Protein AF-A0AAD9TPK3-F1 (afdb_monomer)

InterPro domains:
  IPR005018 DOMON domain [PS50836] (50-122)

Nearest PDB structures (foldseek):
  6e7m-assembly1_A  TM=2.478E-01  e=3.922E+00  Homo sapiens

Sequence (122 aa):
MYIFRRPVIIFILALFSLLSTTSQHSTCSEAFTKMKEERKMFHCMKLPTLGAEFAWNYHDQDHTTQIDIFFWTRLHAKIGWLAWGVNPTIKPKMIGTQAIIGIRLPNGTLATDTYNVTGAPS

Foldseek 3Di:
DCVPPVVVVVVVVVVVVVVPPDPPPVDDDPVVVVVCVVVVFDD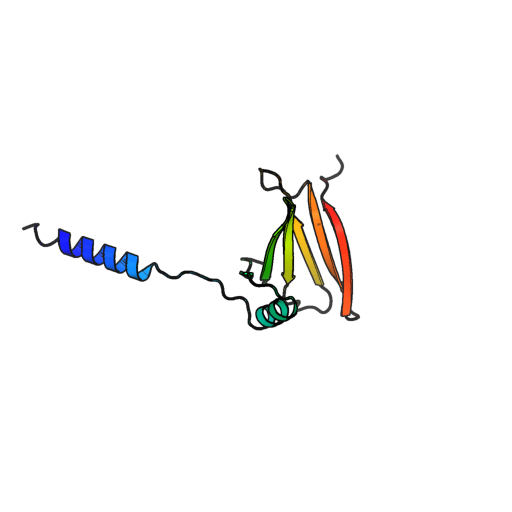KHADPDDQKIKTWDWDDDDNDIDIDIDIDHDDPDLWDKDKDWDDPDPDDDQQQTWMKMWIQDNVRDIDIDIDHRHDDDD

pLDDT: mean 86.23, std 13.33, range [43.62, 97.06]

Secondary structure (DSSP, 8-state):
--TTHHHHHHHHHHHHHHTT------PPPHHHHHHHHHTT--EEEE-SSTTEEEEEEEEEETTEEEEEEEEEE---SSSEEEEEEE--SSS--STT-EEEEEEE-TTS-EEEEEEE-PPPP-

Mean predicted aligned error: 10.35 Å

Radius of gyration: 22.48 Å; Cα contacts (8 Å, |Δi|>4): 157; chains: 1; bounding box: 46×65×57 Å

Organism: NCBI:txid168575

Structure (mmCIF, N/CA/C/O backbone):
data_AF-A0AAD9TPK3-F1
#
_entry.id   AF-A0AAD9TPK3-F1
#
loop_
_atom_site.group_PDB
_atom_site.id
_atom_site.type_symbol
_atom_site.label_atom_id
_atom_site.label_alt_id
_atom_site.label_comp_id
_atom_site.label_asym_id
_atom_site.label_entity_id
_atom_site.label_seq_id
_atom_site.pdbx_PDB_ins_code
_atom_site.Cartn_x
_atom_site.Cartn_y
_atom_site.Cartn_z
_atom_site.occupancy
_atom_site.B_iso_or_equiv
_atom_site.auth_seq_id
_atom_site.auth_comp_id
_atom_site.auth_asym_id
_atom_site.auth_atom_id
_atom_site.pdbx_PDB_model_num
ATOM 1 N N . MET A 1 1 ? -23.238 40.517 -42.197 1.00 43.62 1 MET A N 1
ATOM 2 C CA . MET A 1 1 ? -23.844 40.165 -40.893 1.00 43.62 1 MET A CA 1
ATOM 3 C C . MET A 1 1 ? -23.137 38.941 -40.284 1.00 43.62 1 MET A C 1
ATOM 5 O O . MET A 1 1 ? -23.721 37.876 -40.212 1.00 43.62 1 MET A O 1
ATOM 9 N N . TYR A 1 2 ? -21.860 39.061 -39.884 1.00 50.47 2 TYR A N 1
ATOM 10 C CA . TYR A 1 2 ? -21.089 37.950 -39.269 1.00 50.47 2 TYR A CA 1
ATOM 11 C C . TYR A 1 2 ? -20.189 38.384 -38.093 1.00 50.47 2 TYR A C 1
ATOM 13 O O . TYR A 1 2 ? -19.533 37.553 -37.471 1.00 50.47 2 TYR A O 1
ATOM 21 N N . ILE A 1 3 ? -20.181 39.675 -37.748 1.00 54.12 3 ILE A N 1
ATOM 22 C CA . ILE A 1 3 ? -19.254 40.259 -36.764 1.00 54.12 3 ILE A CA 1
ATOM 23 C C . ILE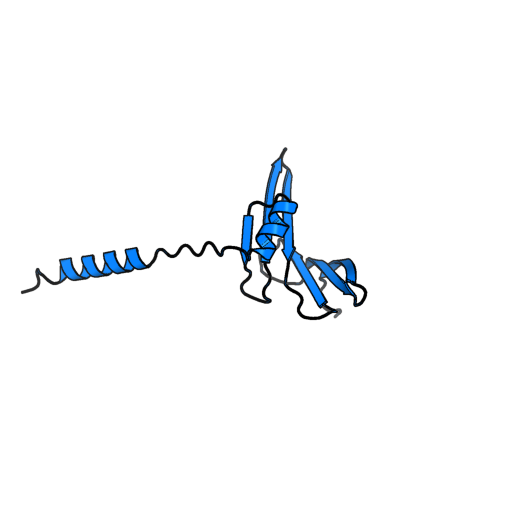 A 1 3 ? -19.624 39.921 -35.307 1.00 54.12 3 ILE A C 1
ATOM 25 O O . ILE A 1 3 ? -18.734 39.799 -34.473 1.00 54.12 3 ILE A O 1
ATOM 29 N N . PHE A 1 4 ? -20.898 39.638 -35.008 1.00 53.88 4 PHE A N 1
ATOM 30 C CA . PHE A 1 4 ? -21.350 39.308 -33.646 1.00 53.88 4 PHE A CA 1
ATOM 31 C C . PHE A 1 4 ? -21.234 37.822 -33.254 1.00 53.88 4 PHE A C 1
ATOM 33 O O . PHE A 1 4 ? -21.386 37.497 -32.082 1.00 53.88 4 PHE A O 1
ATOM 40 N N . ARG A 1 5 ? -20.925 36.898 -34.182 1.00 59.81 5 ARG A N 1
ATOM 41 C CA . ARG A 1 5 ? -20.824 35.455 -33.856 1.00 59.81 5 ARG A CA 1
ATOM 42 C C . ARG A 1 5 ? -19.509 35.066 -33.173 1.00 59.81 5 ARG A C 1
ATOM 44 O O . ARG A 1 5 ? -19.500 34.174 -32.334 1.00 59.81 5 ARG A O 1
ATOM 51 N N . ARG A 1 6 ? -18.405 35.742 -33.505 1.00 60.66 6 ARG A N 1
ATOM 52 C CA . ARG A 1 6 ? -17.074 35.479 -32.930 1.00 60.66 6 ARG A CA 1
ATOM 53 C C . ARG A 1 6 ? -16.959 35.774 -31.424 1.00 60.66 6 ARG A C 1
ATOM 55 O O . ARG A 1 6 ? -16.465 34.892 -30.725 1.00 60.66 6 ARG A O 1
ATOM 62 N N . PRO A 1 7 ? -17.422 36.923 -30.890 1.00 72.75 7 PRO A N 1
ATOM 63 C CA . PRO A 1 7 ? -17.295 37.201 -29.457 1.00 72.75 7 PRO A CA 1
ATOM 64 C C . PRO A 1 7 ? -18.149 36.259 -28.598 1.00 72.75 7 PRO A C 1
ATOM 66 O O . PRO A 1 7 ? -17.718 35.868 -27.519 1.00 72.75 7 PRO A O 1
ATOM 69 N N . VAL A 1 8 ? -19.311 35.824 -29.099 1.00 81.31 8 VAL A N 1
ATOM 70 C CA . VAL A 1 8 ? -20.195 34.885 -28.387 1.00 81.31 8 VAL A CA 1
ATOM 71 C C . VAL A 1 8 ? -19.555 33.501 -28.256 1.00 81.31 8 VAL A C 1
ATOM 73 O O . VAL A 1 8 ? -19.603 32.909 -27.184 1.00 81.31 8 VAL A O 1
ATOM 76 N N . ILE A 1 9 ? -18.900 32.997 -29.308 1.00 81.25 9 ILE A N 1
ATOM 77 C CA . ILE A 1 9 ? -18.201 31.701 -29.258 1.00 81.25 9 ILE A CA 1
ATOM 78 C C . ILE A 1 9 ? -17.017 31.754 -28.282 1.00 81.25 9 ILE A C 1
ATOM 80 O O . ILE A 1 9 ? -16.833 30.826 -27.498 1.00 81.25 9 ILE A O 1
ATOM 84 N N . ILE A 1 10 ? -16.248 32.850 -28.284 1.00 82.06 10 ILE A N 1
ATOM 85 C CA . ILE A 1 10 ? -15.131 33.048 -27.344 1.00 82.06 10 ILE A CA 1
ATOM 86 C C . ILE A 1 10 ? -15.648 33.104 -25.901 1.00 82.06 10 ILE A C 1
ATOM 88 O O . ILE A 1 10 ? -15.072 32.473 -25.019 1.00 82.06 10 ILE A O 1
ATOM 92 N N . PHE A 1 11 ? -16.765 33.796 -25.668 1.00 82.31 11 PHE A N 1
ATOM 93 C CA . PHE A 1 11 ? -17.395 33.879 -24.352 1.00 82.31 11 PHE A CA 1
ATOM 94 C C . PHE A 1 11 ? -17.899 32.514 -23.857 1.00 82.31 11 PHE A C 1
ATOM 96 O O . PHE A 1 11 ? -17.653 32.155 -22.709 1.00 82.31 11 PHE A O 1
ATOM 103 N N . ILE A 1 12 ? -18.524 31.711 -24.727 1.00 83.62 12 ILE A N 1
ATOM 104 C CA . ILE A 1 12 ? -18.970 30.346 -24.394 1.00 83.62 12 ILE A CA 1
ATOM 105 C C . ILE A 1 12 ? -17.778 29.432 -24.072 1.00 83.62 12 ILE A C 1
ATOM 107 O O . ILE A 1 12 ? -17.836 28.687 -23.098 1.00 83.62 12 ILE A O 1
ATOM 111 N N . LEU A 1 13 ? -16.683 29.504 -24.838 1.00 82.25 13 LEU A N 1
ATOM 112 C CA . LEU A 1 13 ? -15.466 28.722 -24.575 1.00 82.25 13 LEU A CA 1
ATOM 113 C C . LEU A 1 13 ? -14.781 29.134 -23.260 1.00 82.25 13 LEU A C 1
ATOM 115 O O . LEU A 1 13 ? -14.300 28.270 -22.524 1.00 82.25 13 LEU A O 1
ATOM 119 N N . ALA A 1 14 ? -14.776 30.431 -22.932 1.00 82.75 14 ALA A N 1
ATOM 120 C CA . ALA A 1 14 ? -14.269 30.950 -21.660 1.00 82.75 14 ALA A CA 1
ATOM 121 C C . ALA A 1 14 ? -15.128 30.488 -20.467 1.00 82.75 14 ALA A C 1
ATOM 123 O O . ALA A 1 14 ? -14.601 30.062 -19.443 1.00 82.75 14 ALA A O 1
ATOM 124 N N . LEU A 1 15 ? -16.457 30.489 -20.615 1.00 80.00 15 LEU A N 1
ATOM 125 C CA . LEU A 1 15 ? -17.367 29.918 -19.619 1.00 80.00 15 LEU A CA 1
ATOM 126 C C . LEU A 1 15 ? -17.142 28.412 -19.445 1.00 80.00 15 LEU A C 1
ATOM 128 O O . LEU A 1 15 ? -17.036 27.941 -18.319 1.00 80.00 15 LEU A O 1
ATOM 132 N N . PHE A 1 16 ? -16.998 27.652 -20.531 1.00 76.31 16 PHE A N 1
ATOM 133 C CA . PHE A 1 16 ? -16.779 26.205 -20.450 1.00 76.31 16 PHE A CA 1
ATOM 134 C C . PHE A 1 16 ? -15.449 25.849 -19.760 1.00 76.31 16 PHE A C 1
ATOM 136 O O . PHE A 1 16 ? -15.378 24.883 -19.001 1.00 76.31 16 PHE A O 1
ATOM 143 N N . SER A 1 17 ? -14.407 26.663 -19.957 1.00 71.81 17 SER A N 1
ATOM 144 C CA . SER A 1 17 ? -13.120 26.505 -19.266 1.00 71.81 17 SER A CA 1
ATOM 145 C C . SER A 1 17 ? -13.183 26.890 -17.781 1.00 71.81 17 SER A C 1
ATOM 147 O O . SER A 1 17 ? -12.563 26.209 -16.967 1.00 71.81 17 SER A O 1
ATOM 149 N N . LEU A 1 18 ? -14.000 27.880 -17.399 1.00 68.00 18 LEU A N 1
ATOM 150 C CA . LEU A 1 18 ? -14.288 28.209 -15.992 1.00 68.00 18 LEU A CA 1
ATOM 151 C C . LEU A 1 18 ? -15.102 27.118 -15.273 1.00 68.00 18 LEU A C 1
ATOM 153 O O . LEU A 1 18 ? -14.876 26.869 -14.094 1.00 68.00 18 LEU A O 1
ATOM 157 N N . LEU A 1 19 ? -16.014 26.428 -15.969 1.00 65.06 19 LEU A N 1
ATOM 158 C CA . LEU A 1 19 ? -16.748 25.286 -15.401 1.00 65.06 19 LEU A CA 1
ATOM 159 C C . LEU 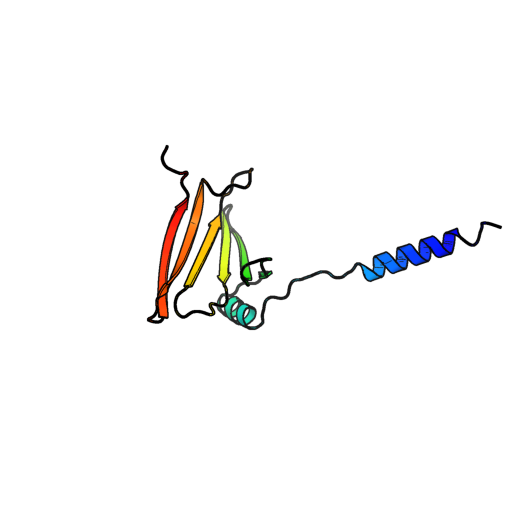A 1 19 ? -15.896 24.006 -15.282 1.00 65.06 19 LEU A C 1
ATOM 161 O O . LEU A 1 19 ? -16.304 23.063 -14.606 1.00 65.06 19 LEU A O 1
ATOM 165 N N . SER A 1 20 ? -14.719 23.957 -15.914 1.00 58.03 20 SER A N 1
ATOM 166 C CA . SER A 1 20 ? -13.880 22.751 -15.967 1.00 58.03 20 SER A 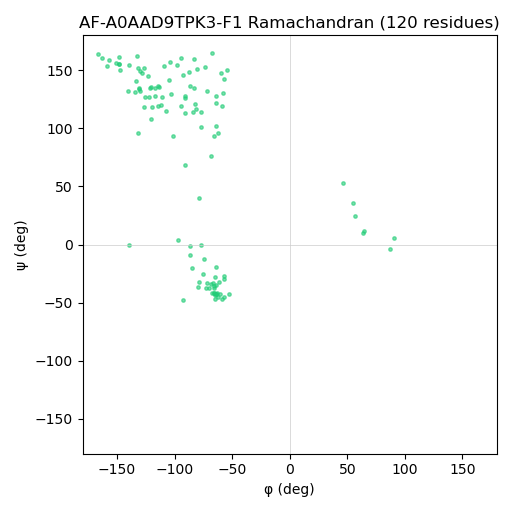CA 1
ATOM 167 C C . SER A 1 20 ? -12.921 22.596 -14.777 1.00 58.03 20 SER A C 1
ATOM 169 O O . SER A 1 20 ? -12.215 21.593 -14.688 1.00 58.03 20 SER A O 1
ATOM 171 N N . THR A 1 21 ? -12.886 23.533 -13.824 1.00 54.09 21 THR A N 1
ATOM 172 C CA . THR A 1 21 ? -11.994 23.443 -12.657 1.00 54.09 21 THR A CA 1
ATOM 173 C C . THR A 1 21 ? -12.675 22.739 -11.487 1.00 54.09 21 THR A C 1
ATOM 175 O O . THR A 1 21 ? -12.945 23.340 -10.451 1.00 54.09 21 THR A O 1
ATOM 178 N N . THR A 1 22 ? -12.928 21.439 -11.623 1.00 51.56 22 THR A N 1
ATOM 179 C CA . THR A 1 22 ? -12.965 20.573 -10.438 1.00 51.56 22 THR A CA 1
ATOM 180 C C . THR A 1 22 ? -11.644 19.826 -10.397 1.00 51.56 22 THR A C 1
ATOM 182 O O . THR A 1 22 ? -11.465 18.789 -11.032 1.00 51.56 22 THR A O 1
ATOM 185 N N . SER A 1 23 ? -10.667 20.368 -9.668 1.00 46.91 23 SER A N 1
ATOM 186 C CA . SER A 1 23 ? -9.593 19.516 -9.181 1.00 46.91 23 SER A CA 1
ATOM 187 C C . SER A 1 23 ? -10.257 18.531 -8.225 1.00 46.91 23 SER A C 1
ATOM 189 O O . SER A 1 23 ? -10.617 18.870 -7.099 1.00 46.91 23 SER A O 1
ATOM 191 N N . GLN A 1 24 ? -10.488 17.300 -8.682 1.00 47.25 24 GLN A N 1
ATOM 192 C CA . GLN A 1 24 ? -10.784 16.205 -7.771 1.00 47.25 24 GLN A CA 1
ATOM 193 C C . GLN A 1 24 ? -9.503 15.918 -6.990 1.00 47.25 24 GLN A C 1
ATOM 195 O O . GLN A 1 24 ? -8.791 14.953 -7.245 1.00 47.25 24 GLN A O 1
ATOM 200 N N . HIS A 1 25 ? -9.187 16.772 -6.020 1.00 48.97 25 HIS A N 1
ATOM 201 C CA . HIS A 1 25 ? -8.468 16.296 -4.860 1.00 48.97 25 HIS A CA 1
ATOM 202 C C . HIS A 1 25 ? -9.464 15.352 -4.193 1.00 48.97 25 HIS A C 1
ATOM 204 O O . HIS A 1 25 ? -10.395 15.803 -3.528 1.00 48.97 25 HIS A O 1
ATOM 210 N N . SER A 1 26 ? -9.390 14.054 -4.505 1.00 57.66 26 SER A N 1
ATOM 211 C CA . S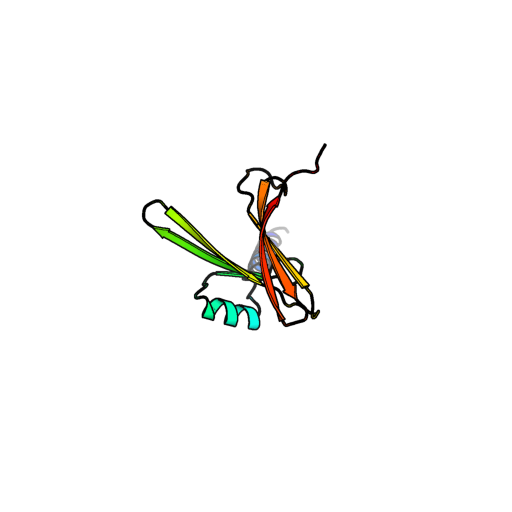ER A 1 26 ? -10.266 13.068 -3.883 1.00 57.66 26 SER A CA 1
ATOM 212 C C . SER A 1 26 ? -9.943 13.092 -2.396 1.00 57.66 26 SER A C 1
ATOM 214 O O . SER A 1 26 ? -8.958 12.499 -1.958 1.00 57.66 26 SER A O 1
ATOM 216 N N . THR A 1 27 ? -10.717 13.846 -1.625 1.00 83.06 27 THR A N 1
ATOM 217 C CA . THR A 1 27 ? -10.530 13.922 -0.188 1.00 83.06 27 THR A CA 1
ATOM 218 C C . THR A 1 27 ? -10.794 12.533 0.369 1.00 83.06 27 THR A C 1
ATOM 220 O O . THR A 1 27 ? -11.841 11.913 0.129 1.00 83.06 27 THR A O 1
ATOM 223 N N . CYS A 1 28 ? -9.784 12.006 1.050 1.00 92.94 28 CYS A N 1
ATOM 224 C CA . CYS A 1 28 ? -9.867 10.757 1.781 1.00 92.94 28 CYS A CA 1
ATOM 225 C C . CYS A 1 28 ? -11.030 10.786 2.774 1.00 92.94 28 CYS A C 1
ATOM 227 O O . CYS A 1 28 ? -11.430 11.852 3.248 1.00 92.94 28 CYS A O 1
ATOM 229 N N . SER A 1 29 ? -11.614 9.625 3.065 1.00 94.00 29 SER A N 1
ATOM 230 C CA . SER A 1 29 ? -12.681 9.530 4.053 1.00 94.00 29 SER A CA 1
ATOM 231 C C . SER A 1 29 ? -12.177 10.007 5.411 1.00 94.00 29 SER A C 1
ATOM 233 O O . SER A 1 29 ? -11.015 9.816 5.754 1.00 94.00 29 SER A O 1
ATOM 235 N N . GLU A 1 30 ? -13.057 10.605 6.210 1.00 93.31 30 GLU A N 1
ATOM 236 C CA . GLU A 1 30 ? -12.712 11.102 7.547 1.00 93.31 30 GLU A CA 1
ATOM 237 C C . GLU A 1 30 ? -12.052 10.018 8.417 1.00 93.31 30 GLU A C 1
ATOM 239 O O . GLU A 1 30 ? -11.026 10.253 9.053 1.00 93.31 30 GLU A O 1
ATOM 244 N N . ALA A 1 31 ? -12.589 8.794 8.365 1.00 93.06 31 ALA A N 1
ATOM 245 C CA . ALA A 1 31 ? -12.030 7.650 9.077 1.00 93.06 31 ALA A CA 1
ATOM 246 C C . ALA A 1 31 ? -10.593 7.338 8.634 1.00 93.06 31 ALA A C 1
ATOM 248 O O . ALA A 1 31 ? -9.737 7.073 9.475 1.00 93.06 31 ALA A O 1
ATOM 249 N N . PHE A 1 32 ? -10.314 7.381 7.329 1.00 94.56 32 PHE A N 1
ATOM 250 C CA . PHE A 1 32 ? -8.968 7.143 6.817 1.00 94.56 32 PHE A CA 1
ATOM 251 C C . PHE A 1 32 ? -8.024 8.310 7.109 1.00 94.56 32 PHE A C 1
ATOM 253 O O . PHE A 1 32 ? -6.877 8.078 7.480 1.00 94.56 32 PHE A O 1
ATOM 260 N N . THR A 1 33 ? -8.508 9.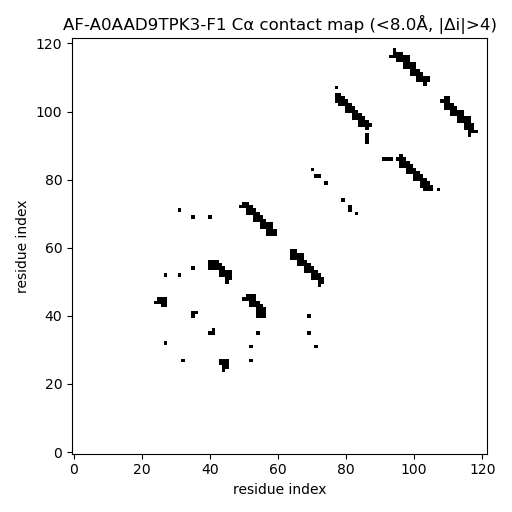551 7.036 1.00 94.44 33 THR A N 1
ATOM 261 C CA . THR A 1 33 ? -7.752 10.752 7.413 1.00 94.44 33 THR A CA 1
ATOM 262 C C . THR A 1 33 ? -7.276 10.676 8.861 1.00 94.44 33 THR A C 1
ATOM 264 O O . THR A 1 33 ? -6.093 10.873 9.117 1.00 94.44 33 THR A O 1
ATOM 267 N N . LYS A 1 34 ? -8.129 10.263 9.802 1.00 94.00 34 LYS A N 1
ATOM 268 C CA . LYS A 1 34 ? -7.699 10.052 11.191 1.00 94.00 34 LYS A CA 1
ATOM 269 C C . LYS A 1 34 ? -6.572 9.010 11.299 1.00 94.00 34 LYS A C 1
ATOM 271 O O . LYS A 1 34 ? -5.549 9.250 11.934 1.00 94.00 34 LYS A O 1
ATOM 276 N N . MET A 1 35 ? -6.725 7.867 10.626 1.00 93.56 35 MET A N 1
ATOM 277 C CA . MET A 1 35 ? -5.736 6.777 10.661 1.00 93.56 35 MET A CA 1
ATOM 278 C C . MET A 1 35 ? -4.397 7.171 10.018 1.00 93.56 35 MET A C 1
ATOM 280 O O . MET A 1 35 ? -3.336 6.741 10.473 1.00 93.56 35 MET A O 1
ATOM 284 N N . LYS A 1 36 ? -4.427 7.979 8.950 1.00 94.31 36 LYS A N 1
ATOM 285 C CA . LYS A 1 36 ? -3.216 8.453 8.266 1.00 94.31 36 LYS A CA 1
ATOM 286 C C . LYS A 1 36 ? -2.452 9.465 9.130 1.00 94.31 36 LYS A C 1
ATOM 288 O O . LYS A 1 36 ? -1.225 9.430 9.149 1.00 94.31 36 LYS A O 1
ATOM 293 N N . GLU A 1 37 ? -3.156 10.328 9.865 1.00 93.75 37 GLU A N 1
ATOM 294 C CA . GLU A 1 37 ? -2.561 11.315 10.778 1.00 93.75 37 GLU A CA 1
ATOM 295 C C . GLU A 1 37 ? -1.838 10.639 11.945 1.00 93.75 37 GLU A C 1
ATOM 297 O O . GLU A 1 37 ? -0.689 10.974 12.228 1.00 93.75 37 GLU A O 1
ATOM 302 N N . GLU A 1 38 ? -2.442 9.603 12.540 1.00 94.81 38 GLU A N 1
ATOM 303 C CA . GLU A 1 38 ? -1.795 8.759 13.558 1.00 94.81 38 GLU A CA 1
ATOM 304 C C . GLU A 1 38 ? -0.487 8.121 13.047 1.00 94.81 38 GLU A C 1
ATOM 306 O O . GLU A 1 38 ? 0.426 7.841 13.823 1.00 94.81 38 GLU A O 1
ATOM 311 N N . ARG A 1 39 ? -0.376 7.915 11.727 1.00 94.00 39 ARG A N 1
ATOM 312 C CA . ARG A 1 39 ? 0.800 7.356 11.033 1.00 94.00 39 ARG A CA 1
ATOM 313 C C . ARG A 1 39 ? 1.717 8.413 10.430 1.00 94.00 39 ARG A C 1
ATOM 315 O O . ARG A 1 39 ? 2.682 8.053 9.766 1.00 94.00 39 ARG A O 1
ATOM 322 N N . LYS A 1 40 ? 1.431 9.701 10.651 1.00 95.19 40 LYS A N 1
ATOM 323 C CA . LYS A 1 40 ? 2.182 10.834 10.088 1.00 95.19 40 LYS A CA 1
ATOM 324 C C . LYS A 1 40 ? 2.290 10.777 8.555 1.00 95.19 40 LYS A C 1
ATOM 326 O O . LYS A 1 40 ? 3.308 11.158 7.986 1.00 95.19 40 LYS A O 1
ATOM 331 N N . MET A 1 41 ? 1.242 10.293 7.884 1.00 94.81 41 MET A N 1
ATOM 332 C CA . MET A 1 41 ? 1.163 10.224 6.422 1.00 94.81 41 MET A CA 1
ATOM 333 C C . MET A 1 41 ? 0.525 11.497 5.854 1.00 94.81 41 MET A C 1
ATOM 335 O O . MET A 1 41 ? -0.580 11.898 6.244 1.00 94.81 41 MET A O 1
ATOM 339 N N . PHE A 1 42 ? 1.194 12.130 4.897 1.00 91.88 42 PHE A N 1
ATOM 340 C CA . PHE A 1 42 ? 0.786 13.427 4.366 1.00 91.88 42 PHE A CA 1
ATOM 341 C C . PHE A 1 42 ? -0.114 13.282 3.145 1.00 91.88 42 PHE A C 1
ATOM 343 O O . PHE A 1 42 ? -1.202 13.867 3.123 1.00 91.88 42 PHE A O 1
ATOM 350 N N . HIS A 1 43 ? 0.269 12.446 2.182 1.00 94.38 43 HIS A N 1
ATOM 351 C CA . HIS A 1 43 ? -0.475 12.279 0.939 1.00 94.38 43 HIS A CA 1
ATOM 352 C C . HIS A 1 43 ? -1.476 11.138 1.026 1.00 94.38 43 HIS A C 1
ATOM 354 O O . HIS A 1 43 ? -1.226 10.135 1.695 1.00 94.38 43 HIS A O 1
ATOM 360 N N . CYS A 1 44 ? -2.616 11.287 0.351 1.00 95.06 44 CYS A N 1
ATOM 361 C CA . CYS A 1 44 ? -3.600 10.223 0.265 1.00 95.06 44 CYS A CA 1
ATOM 362 C C . CYS A 1 44 ? -4.528 10.360 -0.949 1.00 95.06 44 CYS A C 1
ATOM 364 O O . CYS A 1 44 ? -4.672 11.444 -1.512 1.00 95.06 44 CYS A O 1
ATOM 366 N N . MET A 1 45 ? -5.152 9.251 -1.349 1.00 94.94 45 MET A N 1
ATOM 367 C CA . MET A 1 45 ? -6.170 9.196 -2.396 1.00 94.94 45 MET A CA 1
ATOM 368 C C . MET A 1 45 ? -7.165 8.054 -2.162 1.00 94.94 45 MET A C 1
ATOM 370 O O . MET A 1 45 ? -6.841 7.038 -1.540 1.00 94.94 45 MET A O 1
ATOM 374 N N . LYS A 1 46 ? -8.364 8.195 -2.733 1.00 94.12 46 LYS A N 1
ATOM 375 C CA . LYS A 1 46 ? -9.316 7.088 -2.880 1.00 94.12 46 LYS A CA 1
ATOM 376 C C . LYS A 1 46 ? -8.971 6.285 -4.125 1.00 94.12 46 LYS A C 1
ATOM 378 O O . LYS A 1 46 ? -8.744 6.868 -5.183 1.00 94.12 46 LYS A O 1
ATOM 383 N N . LEU A 1 47 ? -8.973 4.960 -4.018 1.00 91.75 47 LEU A N 1
ATOM 384 C CA . LEU A 1 47 ? -8.860 4.108 -5.194 1.00 91.75 47 LEU A CA 1
ATOM 385 C C . LEU A 1 47 ? -10.218 3.975 -5.904 1.00 91.75 47 LEU A C 1
ATOM 387 O O . LEU A 1 47 ? -11.261 4.007 -5.248 1.00 91.75 47 LEU A O 1
ATOM 391 N N . PRO A 1 48 ? -10.230 3.770 -7.236 1.00 90.38 48 PRO A N 1
ATOM 392 C CA . PRO A 1 48 ? -11.473 3.677 -8.008 1.00 90.38 48 PRO A CA 1
ATOM 393 C C . PRO A 1 48 ? -12.360 2.478 -7.647 1.00 90.38 48 PRO A C 1
ATOM 395 O O . PRO A 1 48 ? -13.544 2.460 -7.975 1.00 90.38 48 PRO A O 1
ATOM 398 N N . THR A 1 49 ? -11.796 1.453 -7.008 1.00 88.25 49 THR A N 1
ATOM 399 C CA . THR A 1 49 ? -12.465 0.176 -6.747 1.00 88.25 49 THR A CA 1
ATOM 400 C C . THR A 1 49 ? -12.282 -0.272 -5.302 1.00 88.25 49 THR A C 1
ATOM 402 O O . THR A 1 49 ? -11.360 0.158 -4.611 1.00 88.25 49 THR A O 1
ATOM 405 N N . LEU A 1 50 ? -13.136 -1.202 -4.863 1.00 88.00 50 LEU A N 1
ATOM 406 C CA . LEU A 1 50 ? -13.030 -1.913 -3.577 1.00 88.00 50 LEU A CA 1
ATOM 407 C C . LEU A 1 50 ? -13.183 -1.031 -2.324 1.00 88.00 50 LEU A C 1
ATOM 409 O O . LEU A 1 50 ? -12.892 -1.488 -1.219 1.00 88.00 50 LEU A O 1
ATOM 413 N N . GLY A 1 51 ? -13.619 0.225 -2.483 1.00 90.06 51 GLY A N 1
ATOM 414 C CA . GLY A 1 51 ? -13.721 1.182 -1.376 1.00 90.06 51 GLY A CA 1
ATOM 415 C C . GLY A 1 51 ? -12.391 1.395 -0.647 1.00 90.06 51 GLY A C 1
ATOM 416 O O . GLY A 1 51 ? -12.393 1.708 0.543 1.00 90.06 51 GLY A O 1
ATOM 417 N N . ALA A 1 52 ? -11.274 1.152 -1.338 1.00 92.00 52 ALA A N 1
ATOM 418 C CA . ALA A 1 52 ? -9.944 1.205 -0.762 1.00 92.00 52 ALA A CA 1
ATOM 419 C C . ALA A 1 52 ? -9.375 2.624 -0.823 1.00 92.00 52 ALA A C 1
ATOM 421 O O . ALA A 1 52 ? -9.647 3.393 -1.745 1.00 92.00 52 ALA A O 1
ATOM 422 N N . GLU A 1 53 ? -8.551 2.954 0.160 1.00 94.88 53 GLU A N 1
ATOM 423 C CA . GLU A 1 53 ? -7.856 4.227 0.261 1.00 94.88 53 GLU A CA 1
ATOM 424 C C . GLU A 1 53 ? -6.367 3.973 0.484 1.00 94.88 53 GLU A C 1
ATOM 426 O O . GLU A 1 53 ? -5.953 2.971 1.074 1.00 94.88 53 GLU A O 1
ATOM 431 N N . PHE A 1 54 ? -5.560 4.875 -0.056 1.00 94.25 54 PHE A N 1
ATOM 432 C CA . PHE A 1 54 ? -4.115 4.748 -0.119 1.00 94.25 54 PHE A CA 1
ATOM 433 C C . PHE A 1 54 ? -3.484 6.043 0.375 1.00 94.25 54 PHE A C 1
ATOM 435 O O . PHE A 1 54 ? -3.917 7.126 -0.011 1.00 94.25 54 PHE A O 1
ATOM 442 N N . ALA A 1 55 ? -2.471 5.941 1.226 1.00 95.56 55 ALA A N 1
ATOM 443 C CA . ALA A 1 55 ? -1.673 7.056 1.703 1.00 95.56 55 ALA A CA 1
ATOM 444 C C . ALA A 1 55 ? -0.189 6.742 1.538 1.00 95.56 55 ALA A C 1
ATOM 446 O O . ALA A 1 55 ? 0.213 5.578 1.592 1.00 95.56 55 ALA A O 1
ATOM 447 N N . TRP A 1 56 ? 0.610 7.779 1.308 1.00 95.06 56 TRP A N 1
ATOM 448 C CA . TRP A 1 56 ? 2.044 7.625 1.117 1.00 95.06 56 TRP A CA 1
ATOM 449 C C . TRP A 1 56 ? 2.829 8.825 1.631 1.00 95.06 56 TRP A C 1
ATOM 451 O O . TRP A 1 56 ? 2.320 9.946 1.685 1.00 95.06 56 TRP A O 1
ATOM 461 N N . ASN A 1 57 ? 4.090 8.566 1.961 1.00 95.25 57 ASN A N 1
ATOM 462 C CA . ASN A 1 57 ? 5.132 9.571 2.123 1.00 95.25 57 ASN A CA 1
ATOM 463 C C . ASN A 1 57 ? 6.314 9.186 1.246 1.00 95.25 57 ASN A C 1
ATOM 465 O O . ASN A 1 57 ? 6.558 8.008 0.988 1.00 95.25 57 ASN A O 1
ATOM 469 N N . TYR A 1 58 ? 7.048 10.199 0.817 1.00 93.62 58 TYR A N 1
ATOM 470 C CA . TYR A 1 58 ? 8.276 10.051 0.062 1.00 93.62 58 TYR A CA 1
ATOM 471 C C . TYR A 1 58 ? 9.411 10.645 0.885 1.00 93.62 58 TYR A C 1
ATOM 473 O O . TYR A 1 58 ? 9.311 11.790 1.330 1.00 93.62 58 TYR A O 1
ATOM 481 N N . HIS A 1 59 ? 10.468 9.866 1.076 1.00 93.12 59 HIS A N 1
ATOM 482 C CA . HIS A 1 59 ? 11.681 10.283 1.761 1.00 93.12 59 HIS A CA 1
ATO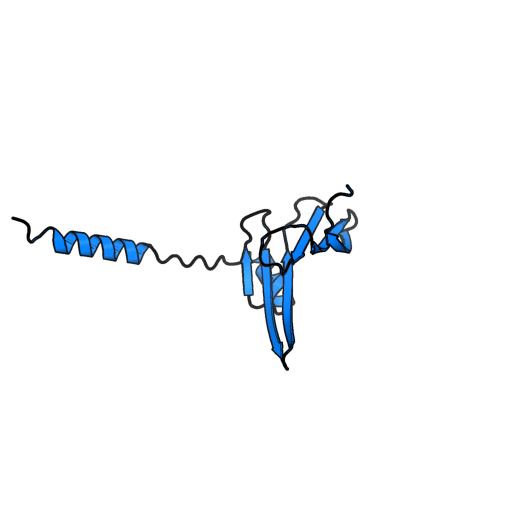M 483 C C . HIS A 1 59 ? 12.852 10.106 0.809 1.00 93.12 59 HIS A C 1
ATOM 485 O O . HIS A 1 59 ? 13.058 9.027 0.255 1.00 93.12 59 HIS A O 1
ATOM 491 N N . ASP A 1 60 ? 13.613 11.176 0.634 1.00 92.75 60 ASP A N 1
ATOM 492 C CA . ASP A 1 60 ? 14.824 11.189 -0.175 1.00 92.75 60 ASP A CA 1
ATOM 493 C C . ASP A 1 60 ? 15.973 11.600 0.734 1.00 92.75 60 ASP A C 1
ATOM 495 O O . ASP A 1 60 ? 16.016 12.740 1.207 1.00 92.75 60 ASP A O 1
ATOM 499 N N . GLN A 1 61 ? 16.843 10.649 1.061 1.00 88.62 61 GLN A N 1
ATOM 500 C CA . GLN A 1 61 ? 18.022 10.897 1.884 1.00 88.62 61 GLN A CA 1
ATOM 501 C C . GLN A 1 61 ? 19.206 10.111 1.340 1.00 88.62 61 GLN A C 1
ATOM 503 O O . GLN A 1 61 ? 19.089 8.919 1.071 1.00 88.62 61 GLN A O 1
ATOM 508 N N . ASP A 1 62 ? 20.349 10.784 1.199 1.00 82.88 62 ASP A N 1
ATOM 509 C CA . ASP A 1 62 ? 21.651 10.171 0.918 1.00 82.88 62 ASP A CA 1
ATOM 510 C C . ASP A 1 62 ? 21.615 9.114 -0.204 1.00 82.88 62 ASP A C 1
ATOM 512 O O . ASP A 1 62 ? 22.046 7.973 -0.036 1.00 82.88 62 ASP A O 1
ATOM 516 N N . HIS A 1 63 ? 21.068 9.494 -1.365 1.00 86.56 63 HIS A N 1
ATOM 517 C CA . HIS A 1 63 ? 20.912 8.640 -2.557 1.00 86.56 63 HIS A CA 1
ATOM 518 C C . HIS A 1 63 ? 19.986 7.425 -2.388 1.00 86.56 63 HIS A C 1
ATOM 520 O O . HIS A 1 63 ? 19.923 6.570 -3.274 1.00 86.56 63 HIS A O 1
ATOM 526 N N . THR A 1 64 ? 19.248 7.353 -1.283 1.00 89.81 64 THR A N 1
ATOM 527 C CA . THR A 1 64 ? 18.254 6.319 -1.021 1.00 89.81 64 THR A CA 1
ATOM 528 C C . THR A 1 64 ? 16.863 6.932 -1.038 1.00 89.81 64 THR A C 1
ATOM 530 O O . THR A 1 64 ? 16.521 7.806 -0.242 1.00 89.81 64 THR A O 1
ATOM 533 N N . THR A 1 65 ? 16.036 6.422 -1.943 1.00 90.25 65 THR A N 1
ATOM 534 C CA . THR A 1 65 ? 14.621 6.762 -2.012 1.00 90.25 65 THR A 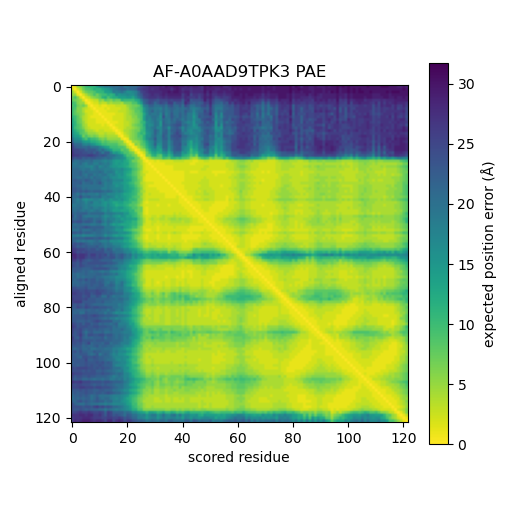CA 1
ATOM 535 C C . THR A 1 65 ? 13.809 5.736 -1.229 1.00 90.25 65 THR A C 1
ATOM 537 O O . THR A 1 65 ? 13.788 4.556 -1.585 1.00 90.25 65 THR A O 1
ATOM 540 N N . GLN A 1 66 ? 13.097 6.187 -0.198 1.00 92.75 66 GLN A N 1
ATOM 541 C CA . GLN A 1 66 ? 12.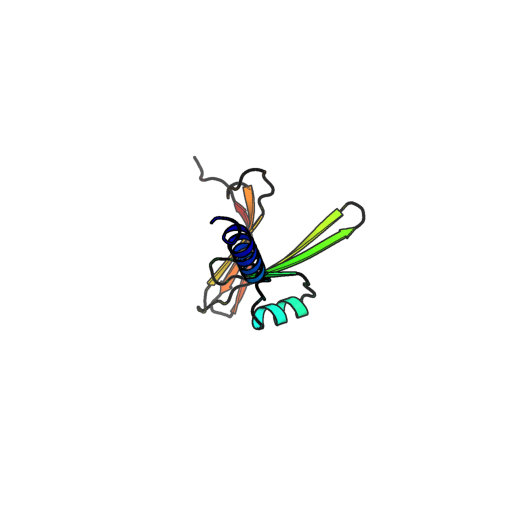148 5.376 0.558 1.00 92.75 66 GLN A CA 1
ATOM 542 C C . GLN A 1 66 ? 10.726 5.900 0.356 1.00 92.75 66 GLN A C 1
ATOM 544 O O . GLN A 1 66 ? 10.465 7.101 0.408 1.00 92.75 66 GLN A O 1
ATOM 549 N N . ILE A 1 67 ? 9.787 4.976 0.156 1.00 92.50 67 ILE A N 1
ATOM 550 C CA . ILE A 1 67 ? 8.361 5.286 0.078 1.00 92.50 67 ILE A CA 1
ATOM 551 C C . ILE A 1 67 ? 7.657 4.524 1.190 1.00 92.50 67 ILE A C 1
ATOM 553 O O . ILE A 1 67 ? 7.648 3.293 1.200 1.00 92.50 67 ILE A O 1
ATOM 557 N N . ASP A 1 68 ? 7.038 5.266 2.100 1.00 94.19 68 ASP A N 1
ATOM 558 C CA . ASP A 1 68 ? 6.145 4.689 3.094 1.00 94.19 68 ASP A CA 1
ATOM 559 C C . ASP A 1 68 ? 4.751 4.589 2.493 1.00 94.19 68 ASP A C 1
ATOM 561 O O . ASP A 1 68 ? 4.272 5.529 1.854 1.00 94.19 68 ASP A O 1
ATOM 565 N N . ILE A 1 69 ? 4.090 3.457 2.714 1.00 93.50 69 ILE A N 1
ATOM 566 C CA . ILE A 1 69 ? 2.792 3.156 2.118 1.00 93.50 69 ILE A CA 1
ATOM 567 C C . ILE A 1 69 ? 1.829 2.696 3.202 1.00 93.50 69 ILE A C 1
ATOM 569 O O . ILE A 1 69 ? 2.135 1.805 3.994 1.00 93.50 69 ILE A O 1
ATOM 573 N N . PHE A 1 70 ? 0.627 3.266 3.191 1.00 93.94 70 PHE A N 1
ATOM 574 C CA . PHE A 1 70 ? -0.481 2.834 4.024 1.00 93.94 70 PHE A CA 1
ATOM 575 C C . PHE A 1 70 ? -1.712 2.556 3.166 1.00 93.94 70 PHE A C 1
ATOM 577 O O . PHE A 1 70 ? -2.246 3.441 2.499 1.00 93.94 70 PHE A O 1
ATOM 584 N N . PHE A 1 71 ? -2.164 1.305 3.198 1.00 92.62 71 PHE A N 1
ATOM 585 C CA . PHE A 1 71 ? -3.300 0.832 2.423 1.00 92.62 71 PHE A CA 1
ATOM 586 C C . PHE A 1 71 ? -4.425 0.369 3.343 1.00 92.62 71 PHE A C 1
ATOM 588 O O . PHE A 1 71 ? -4.185 -0.329 4.331 1.00 92.62 71 PHE A O 1
ATOM 595 N N . TRP A 1 72 ? -5.655 0.776 3.040 1.00 92.19 72 TRP A N 1
ATOM 596 C CA . TRP A 1 72 ? -6.794 0.579 3.929 1.00 92.19 72 TRP A CA 1
ATOM 597 C C . TRP A 1 72 ? -8.091 0.358 3.157 1.00 92.19 72 TRP A C 1
ATOM 599 O O . TRP A 1 72 ? -8.290 0.888 2.068 1.00 92.19 72 TRP A O 1
ATOM 609 N N . THR A 1 73 ? -9.008 -0.401 3.750 1.00 91.88 73 THR A N 1
ATOM 610 C CA . THR A 1 73 ? -10.396 -0.511 3.291 1.00 91.88 73 THR A CA 1
ATOM 611 C C . THR A 1 73 ? -11.326 -0.745 4.480 1.00 91.88 73 THR A C 1
ATOM 613 O O . THR A 1 73 ? -10.915 -1.295 5.510 1.00 91.88 73 THR A O 1
ATOM 616 N N . ARG A 1 74 ? -12.602 -0.370 4.341 1.00 88.00 74 ARG A N 1
ATOM 617 C CA . ARG A 1 74 ? -13.641 -0.778 5.294 1.00 88.00 74 ARG A CA 1
ATOM 618 C C . ARG A 1 74 ? -14.035 -2.225 5.017 1.00 88.00 74 ARG A C 1
ATOM 620 O O . ARG A 1 74 ? -14.652 -2.529 4.003 1.00 88.00 74 ARG A O 1
ATOM 627 N N . LEU A 1 75 ? -13.739 -3.116 5.958 1.00 85.12 75 LEU A N 1
ATOM 628 C CA . LEU A 1 75 ? -14.259 -4.481 5.918 1.00 85.12 75 LEU A CA 1
ATOM 629 C C . LEU A 1 75 ? -15.678 -4.518 6.496 1.00 85.12 75 LEU A C 1
ATOM 631 O O . LEU A 1 75 ? -15.886 -4.182 7.661 1.00 85.12 75 LEU A O 1
ATOM 635 N N . HIS A 1 76 ? -16.643 -4.961 5.689 1.00 84.50 76 HIS A N 1
ATOM 636 C CA . HIS A 1 76 ? -18.037 -5.145 6.115 1.00 84.50 76 HIS A CA 1
ATOM 637 C C . HIS A 1 76 ? -18.292 -6.506 6.786 1.00 84.50 76 HIS A C 1
ATOM 639 O O . HIS A 1 76 ? -19.260 -6.659 7.526 1.00 84.50 76 HIS A O 1
ATOM 645 N N . ALA A 1 77 ? -17.416 -7.486 6.557 1.00 87.06 77 ALA A N 1
ATOM 646 C CA . ALA A 1 77 ? -17.499 -8.823 7.134 1.00 87.06 77 ALA A CA 1
ATOM 647 C C . ALA A 1 77 ? -16.493 -9.017 8.283 1.00 87.06 77 ALA A C 1
ATOM 649 O O . ALA A 1 77 ? -15.464 -8.341 8.358 1.00 87.06 77 ALA A O 1
ATOM 650 N N . LYS A 1 78 ? -16.784 -9.976 9.179 1.00 84.88 78 LYS A N 1
ATOM 651 C CA . LYS A 1 78 ? -15.883 -10.355 10.288 1.00 84.88 78 LYS A CA 1
ATOM 652 C C . LYS A 1 78 ? -14.572 -10.978 9.796 1.00 84.88 78 LYS A C 1
ATOM 654 O O . LYS A 1 78 ? -13.561 -10.857 10.476 1.00 84.88 78 LYS A O 1
ATOM 659 N N . ILE A 1 79 ? -14.613 -11.619 8.628 1.00 89.81 79 ILE A N 1
ATOM 660 C CA . ILE A 1 79 ? -13.455 -12.161 7.919 1.00 89.81 79 ILE A CA 1
ATOM 661 C C . ILE A 1 79 ? -13.299 -11.370 6.629 1.00 89.81 79 ILE A C 1
ATOM 663 O O . ILE A 1 79 ? -14.282 -11.123 5.930 1.00 89.81 79 ILE A O 1
ATOM 667 N N . GLY A 1 80 ? -12.074 -10.992 6.303 1.00 90.44 80 GLY A N 1
ATOM 668 C CA . GLY A 1 80 ? -11.768 -10.325 5.049 1.00 90.44 80 GLY A CA 1
ATOM 669 C C . GLY A 1 80 ? -10.274 -10.303 4.805 1.00 90.44 80 GLY A C 1
ATOM 670 O O . GLY A 1 80 ? -9.486 -10.524 5.723 1.00 90.44 80 GLY A O 1
ATOM 671 N N . TRP A 1 81 ? -9.891 -10.031 3.569 1.00 92.50 81 TRP A N 1
ATOM 672 C CA . TRP A 1 81 ? -8.497 -9.882 3.194 1.00 92.50 81 TRP A CA 1
ATOM 673 C C . TRP A 1 81 ? -8.314 -8.617 2.368 1.00 92.50 81 TRP A C 1
ATOM 675 O O . TRP A 1 81 ? -9.238 -8.152 1.698 1.00 92.50 81 TRP A O 1
ATOM 685 N N . LEU A 1 82 ? -7.117 -8.056 2.450 1.00 92.50 82 LEU A N 1
ATOM 686 C CA . LEU A 1 82 ? -6.672 -6.940 1.638 1.00 92.50 82 LEU A CA 1
ATOM 687 C C . LEU A 1 82 ? -5.273 -7.267 1.134 1.00 92.50 82 LEU A C 1
ATOM 689 O O . LEU A 1 82 ? -4.416 -7.674 1.917 1.00 92.50 82 LEU A O 1
ATOM 693 N N . ALA A 1 83 ? -5.053 -7.088 -0.162 1.00 93.25 83 ALA A N 1
ATOM 694 C CA . ALA A 1 83 ? -3.750 -7.267 -0.776 1.00 93.25 83 ALA A CA 1
ATOM 695 C C . ALA A 1 83 ? -3.323 -5.987 -1.486 1.00 93.25 83 ALA A C 1
ATOM 697 O O . ALA A 1 83 ? -4.144 -5.290 -2.084 1.00 93.25 83 ALA A O 1
ATOM 698 N N . TRP A 1 84 ? -2.028 -5.716 -1.444 1.00 93.50 84 TRP A N 1
ATOM 699 C CA . TRP A 1 84 ? -1.378 -4.681 -2.233 1.00 93.50 84 TRP A CA 1
ATOM 700 C C . TRP A 1 84 ? -0.040 -5.216 -2.733 1.00 93.50 84 TRP A C 1
ATOM 702 O O . TRP A 1 84 ? 0.537 -6.111 -2.121 1.00 93.50 84 TRP A O 1
ATOM 712 N N . GLY A 1 85 ? 0.465 -4.698 -3.845 1.00 94.06 85 GLY A N 1
ATOM 713 C CA . GLY A 1 85 ? 1.769 -5.106 -4.338 1.00 94.06 85 GLY A CA 1
ATOM 714 C C . GLY A 1 85 ? 2.347 -4.139 -5.351 1.00 94.06 85 GLY A C 1
ATOM 715 O O . GLY A 1 85 ? 1.627 -3.351 -5.965 1.00 94.06 85 GLY A O 1
ATOM 716 N N . VAL A 1 86 ? 3.663 -4.227 -5.521 1.00 93.88 86 VAL A N 1
ATOM 717 C CA . VAL A 1 86 ? 4.434 -3.403 -6.450 1.00 93.88 86 VAL A CA 1
ATOM 718 C C . VAL A 1 86 ? 5.160 -4.278 -7.466 1.00 93.88 86 VAL A C 1
ATOM 720 O O . VAL A 1 86 ? 5.753 -5.303 -7.128 1.00 93.88 86 VAL A O 1
ATOM 723 N N . ASN A 1 87 ? 5.108 -3.863 -8.729 1.00 95.56 87 ASN A N 1
ATOM 724 C CA . ASN A 1 87 ? 5.862 -4.461 -9.822 1.00 95.56 87 ASN A CA 1
ATOM 725 C C . ASN A 1 87 ? 6.544 -3.338 -10.611 1.00 95.56 87 ASN A C 1
ATOM 727 O O . ASN A 1 87 ? 5.901 -2.730 -11.468 1.00 95.56 87 ASN A O 1
ATOM 731 N N . PRO A 1 88 ? 7.820 -3.027 -10.328 1.00 91.25 88 PRO A N 1
ATOM 732 C CA . PRO A 1 88 ? 8.526 -1.903 -10.939 1.00 91.25 88 PRO A CA 1
ATOM 733 C C . PRO A 1 88 ? 9.020 -2.229 -12.360 1.00 91.25 88 PRO A C 1
ATOM 735 O O . PRO A 1 88 ? 10.131 -1.876 -12.746 1.00 91.25 88 PRO A O 1
ATOM 738 N N . THR A 1 89 ? 8.215 -2.937 -13.156 1.00 93.25 89 THR A N 1
ATOM 739 C CA . THR A 1 89 ? 8.516 -3.207 -14.565 1.00 93.25 89 THR A CA 1
ATOM 740 C C . THR A 1 89 ? 7.792 -2.223 -15.474 1.00 93.25 89 THR A C 1
ATOM 742 O O . THR A 1 89 ? 6.742 -1.685 -15.142 1.00 93.25 89 THR A O 1
ATOM 745 N N . ILE A 1 90 ? 8.355 -1.999 -16.663 1.00 91.31 90 ILE A N 1
ATOM 746 C CA . ILE A 1 90 ? 7.842 -1.014 -17.630 1.00 91.31 90 ILE A CA 1
ATOM 747 C C . ILE A 1 90 ? 6.410 -1.346 -18.087 1.00 91.31 90 ILE A C 1
ATOM 749 O O . ILE A 1 90 ? 5.629 -0.451 -18.398 1.00 91.31 90 ILE A O 1
ATOM 753 N N . LYS A 1 91 ? 6.058 -2.636 -18.161 1.00 94.12 91 LYS A N 1
ATOM 754 C CA . LYS A 1 91 ? 4.745 -3.091 -18.631 1.00 94.12 91 LYS A CA 1
ATOM 755 C C . LYS A 1 91 ? 3.871 -3.507 -17.446 1.00 94.12 91 LYS A C 1
ATOM 757 O O . LYS A 1 91 ? 4.316 -4.359 -16.678 1.00 94.12 91 LYS A O 1
ATOM 762 N N . PRO A 1 92 ? 2.621 -3.018 -17.341 1.00 90.75 92 PRO A N 1
ATOM 763 C CA . PRO A 1 92 ? 1.695 -3.463 -16.306 1.00 90.75 92 PRO A CA 1
ATOM 764 C C . PRO A 1 92 ? 1.450 -4.974 -16.390 1.00 90.75 92 PRO A C 1
ATOM 766 O O . PRO A 1 92 ? 0.966 -5.476 -17.405 1.00 90.75 92 PRO A O 1
ATOM 769 N N . LYS A 1 93 ? 1.797 -5.708 -15.330 1.00 92.94 93 LYS A N 1
ATOM 770 C CA . LYS A 1 93 ? 1.534 -7.147 -15.196 1.00 92.94 93 LYS A CA 1
ATOM 771 C C . LYS A 1 93 ? 1.553 -7.568 -13.729 1.00 92.94 93 LYS A C 1
ATOM 773 O O . LYS A 1 93 ? 2.254 -6.972 -12.917 1.00 92.94 93 LYS A O 1
ATOM 778 N N . MET A 1 94 ? 0.835 -8.643 -13.404 1.00 93.31 94 MET A N 1
ATOM 779 C CA . MET A 1 94 ? 0.869 -9.212 -12.051 1.00 93.31 94 MET A CA 1
ATOM 780 C C . MET A 1 94 ? 2.110 -10.076 -11.800 1.00 93.31 94 MET A C 1
ATOM 782 O O . MET A 1 94 ? 2.663 -10.045 -10.707 1.00 93.31 94 MET A O 1
ATOM 786 N N . ILE A 1 95 ? 2.584 -10.823 -12.800 1.00 95.19 95 ILE A N 1
ATOM 787 C CA . ILE A 1 95 ? 3.749 -11.704 -12.636 1.00 95.19 95 ILE A CA 1
ATOM 788 C C . ILE A 1 95 ? 5.002 -10.870 -12.335 1.00 95.19 95 ILE A C 1
ATOM 790 O O . ILE A 1 95 ? 5.342 -9.954 -13.091 1.00 95.19 95 ILE A O 1
ATOM 794 N N . GLY A 1 96 ? 5.701 -11.219 -11.256 1.00 94.69 96 GLY A N 1
ATOM 795 C CA . GLY A 1 96 ? 6.854 -10.486 -10.728 1.00 94.69 96 GLY A CA 1
ATOM 796 C C . GLY A 1 96 ? 6.499 -9.418 -9.689 1.00 94.69 96 GLY A C 1
ATOM 797 O O . GLY A 1 96 ? 7.380 -8.672 -9.280 1.00 94.69 96 GLY A O 1
ATOM 798 N N . THR A 1 97 ? 5.234 -9.323 -9.267 1.00 97.00 97 THR A N 1
ATOM 799 C CA . THR A 1 97 ? 4.822 -8.424 -8.179 1.00 97.00 97 THR A CA 1
ATOM 800 C C . THR A 1 97 ? 5.328 -8.949 -6.839 1.00 97.00 97 THR A C 1
ATOM 802 O O . THR A 1 97 ? 5.100 -10.116 -6.512 1.00 97.00 97 THR A O 1
ATOM 805 N N . GLN A 1 98 ? 5.937 -8.072 -6.040 1.00 96.38 98 GLN A N 1
ATOM 806 C CA . GLN A 1 98 ? 6.083 -8.290 -4.604 1.00 96.38 98 GLN A CA 1
ATOM 807 C C . GLN A 1 98 ? 4.791 -7.825 -3.936 1.00 96.38 98 GLN A C 1
ATOM 809 O O . GLN A 1 98 ? 4.455 -6.639 -3.986 1.00 96.38 98 GLN A O 1
ATOM 814 N N . ALA A 1 99 ? 4.042 -8.756 -3.357 1.00 96.50 99 ALA A N 1
ATOM 815 C CA . ALA A 1 99 ? 2.763 -8.479 -2.722 1.00 96.50 99 ALA A CA 1
ATOM 816 C C . ALA A 1 99 ? 2.857 -8.601 -1.201 1.00 96.50 99 ALA A C 1
ATOM 818 O O . ALA A 1 99 ? 3.668 -9.356 -0.672 1.00 96.50 99 ALA A O 1
ATOM 819 N N . ILE A 1 100 ? 1.981 -7.886 -0.508 1.00 95.75 100 ILE A N 1
ATOM 820 C CA . ILE A 1 100 ? 1.659 -8.059 0.903 1.00 95.75 100 ILE A CA 1
ATOM 821 C C . ILE A 1 100 ? 0.164 -8.348 1.010 1.00 95.75 100 ILE A C 1
ATOM 823 O O . ILE A 1 100 ? -0.651 -7.688 0.359 1.00 95.75 100 ILE A O 1
ATOM 827 N N . ILE A 1 101 ? -0.199 -9.345 1.811 1.00 95.19 101 ILE A N 1
ATOM 828 C CA . ILE A 1 101 ? -1.593 -9.726 2.042 1.00 95.19 101 ILE A CA 1
ATOM 829 C C . ILE A 1 101 ? -1.846 -9.714 3.543 1.00 95.19 101 ILE A C 1
ATOM 831 O O . ILE A 1 101 ? -1.121 -10.351 4.300 1.00 95.19 101 ILE A O 1
ATOM 835 N N . GLY A 1 102 ? -2.884 -8.991 3.958 1.00 94.06 102 GLY A N 1
ATOM 836 C CA . GLY A 1 102 ? -3.401 -8.990 5.321 1.00 94.06 102 GLY A CA 1
ATOM 837 C C . GLY A 1 102 ? -4.769 -9.661 5.377 1.00 94.06 102 GLY A C 1
ATOM 838 O O . GLY A 1 102 ? -5.678 -9.273 4.644 1.00 94.06 102 GLY A O 1
ATOM 839 N N . ILE A 1 103 ? -4.935 -10.644 6.258 1.00 94.38 103 ILE A N 1
ATOM 840 C CA . ILE A 1 103 ? -6.181 -11.377 6.491 1.00 94.38 103 ILE A CA 1
ATOM 841 C C . ILE A 1 103 ? -6.665 -11.077 7.906 1.00 94.38 103 ILE A C 1
ATOM 843 O O . ILE A 1 103 ? -5.998 -11.393 8.892 1.00 94.38 103 ILE A O 1
ATOM 847 N N . ARG A 1 104 ? -7.855 -10.486 8.012 1.00 92.75 104 ARG A N 1
ATOM 848 C CA . ARG A 1 104 ? -8.554 -10.317 9.284 1.00 92.75 104 ARG A CA 1
ATOM 849 C C . ARG A 1 104 ? -9.273 -11.615 9.629 1.00 92.75 104 ARG A C 1
ATOM 851 O O . ARG A 1 104 ? -10.190 -12.026 8.918 1.00 92.75 104 ARG A O 1
ATOM 858 N N . LEU A 1 105 ? -8.864 -12.237 10.725 1.00 92.06 105 LEU A N 1
ATOM 859 C CA . LEU A 1 105 ? -9.456 -13.463 11.246 1.00 92.06 105 LEU A CA 1
ATOM 860 C C . LEU A 1 105 ? -10.708 -13.163 12.100 1.00 92.06 105 LEU A C 1
ATOM 862 O O . LEU A 1 105 ? -10.864 -12.042 12.593 1.00 92.06 105 LEU A O 1
ATOM 866 N N . PRO A 1 106 ? -11.610 -14.146 12.317 1.00 91.06 106 PRO A N 1
ATOM 867 C CA . PRO A 1 106 ? -12.852 -13.944 13.078 1.00 91.06 106 PRO A CA 1
ATOM 868 C C . PRO A 1 106 ? -12.655 -13.425 14.507 1.00 91.06 106 PRO A C 1
ATOM 870 O O . PRO A 1 106 ? -13.520 -12.734 15.041 1.00 91.06 106 PRO A O 1
ATOM 873 N N . ASN A 1 107 ? -11.524 -13.770 15.123 1.00 90.75 107 ASN A N 1
ATOM 874 C CA . ASN A 1 107 ? -11.112 -13.330 16.458 1.00 90.75 107 ASN A CA 1
ATOM 875 C C . ASN A 1 107 ? -10.570 -11.883 16.476 1.00 90.75 107 ASN A C 1
ATOM 877 O O . ASN A 1 107 ? -10.178 -11.392 17.529 1.00 90.75 107 ASN A O 1
ATOM 881 N N . GLY A 1 108 ? -10.531 -11.205 15.324 1.00 87.38 108 GLY A N 1
ATOM 882 C CA . GLY A 1 108 ? -10.052 -9.836 15.176 1.00 87.38 108 GLY A CA 1
ATOM 883 C C . GLY A 1 108 ? -8.548 -9.699 14.950 1.00 87.38 108 GLY A C 1
ATOM 884 O O . GLY A 1 108 ? -8.102 -8.577 14.715 1.00 87.38 108 GLY A O 1
ATOM 885 N N . THR A 1 109 ? -7.771 -10.787 14.977 1.00 91.81 109 THR A N 1
ATOM 886 C CA . THR A 1 109 ? -6.333 -10.717 14.690 1.00 91.81 109 THR A CA 1
ATOM 887 C C . THR A 1 109 ? -6.079 -10.517 13.197 1.00 91.81 109 THR A C 1
ATOM 889 O O . THR A 1 109 ? -6.888 -10.900 12.347 1.00 91.81 109 THR A O 1
ATOM 892 N N . LEU A 1 110 ? -4.946 -9.891 12.879 1.00 91.25 110 LEU A N 1
ATOM 893 C CA . LEU A 1 110 ? -4.488 -9.669 11.512 1.00 91.25 110 LEU A CA 1
ATOM 894 C C . LEU A 1 110 ? -3.308 -10.603 11.233 1.00 91.25 110 LEU A C 1
ATOM 896 O O . LEU A 1 110 ? -2.263 -10.473 11.865 1.00 91.25 110 LEU A O 1
ATOM 900 N N . ALA A 1 111 ? -3.488 -11.547 10.314 1.00 95.25 111 ALA A N 1
ATOM 901 C CA . ALA A 1 111 ? -2.396 -12.343 9.770 1.00 95.25 111 ALA A CA 1
ATOM 902 C C . ALA A 1 111 ? -1.851 -11.632 8.528 1.00 95.25 111 ALA A C 1
ATOM 904 O O . ALA A 1 111 ? -2.627 -11.327 7.625 1.00 95.25 111 ALA A O 1
ATOM 905 N N . THR A 1 112 ? -0.548 -11.366 8.484 1.00 95.12 112 THR A N 1
ATOM 906 C CA . THR A 1 112 ? 0.081 -10.625 7.384 1.00 95.12 112 THR A CA 1
ATOM 907 C C . THR A 1 112 ? 1.308 -11.367 6.897 1.00 95.12 112 THR A C 1
ATOM 909 O O . THR A 1 112 ? 2.126 -11.779 7.715 1.00 95.12 112 THR A O 1
ATOM 912 N N . ASP A 1 113 ? 1.446 -11.493 5.582 1.00 97.06 113 ASP A N 1
ATOM 913 C CA . ASP A 1 113 ? 2.631 -12.083 4.965 1.00 97.06 113 ASP A CA 1
ATOM 914 C C . ASP A 1 113 ? 2.920 -11.443 3.598 1.00 97.06 113 ASP A C 1
ATOM 916 O O . ASP A 1 113 ? 2.057 -10.790 2.992 1.00 97.06 113 ASP A O 1
ATOM 920 N N . THR A 1 114 ? 4.152 -11.608 3.130 1.00 96.88 114 THR A N 1
ATOM 921 C CA . THR A 1 114 ? 4.625 -11.135 1.829 1.00 96.88 114 THR A CA 1
ATOM 922 C C . THR A 1 114 ? 4.758 -12.287 0.846 1.00 96.88 114 THR A C 1
ATOM 924 O O . THR A 1 114 ? 5.200 -13.375 1.198 1.00 96.88 114 THR A O 1
ATOM 927 N N . TYR A 1 115 ? 4.411 -12.040 -0.414 1.00 96.38 115 TYR A N 1
ATOM 928 C CA . TYR A 1 115 ? 4.340 -13.067 -1.444 1.00 96.38 115 TYR A CA 1
ATOM 929 C C . TYR A 1 115 ? 5.023 -12.617 -2.729 1.00 96.38 115 TYR A C 1
ATOM 931 O O . TYR A 1 115 ? 4.862 -11.479 -3.172 1.00 96.38 115 TYR A O 1
ATOM 939 N N . ASN A 1 116 ? 5.722 -13.555 -3.366 1.00 96.19 116 ASN A N 1
ATOM 940 C CA . ASN A 1 116 ? 6.239 -13.393 -4.719 1.00 96.19 116 ASN A CA 1
ATOM 941 C C . ASN A 1 116 ? 5.188 -13.909 -5.702 1.00 96.19 116 ASN A C 1
ATOM 943 O O . ASN A 1 116 ? 4.914 -15.109 -5.739 1.00 96.19 116 ASN A O 1
ATOM 947 N N . VAL A 1 117 ? 4.594 -13.022 -6.503 1.00 95.25 117 VAL A N 1
ATOM 948 C CA . VAL A 1 117 ? 3.596 -13.424 -7.503 1.00 95.25 117 VAL A CA 1
ATOM 949 C C . VAL A 1 117 ? 4.305 -14.039 -8.707 1.00 95.25 117 VAL A C 1
ATOM 951 O O . VAL A 1 117 ? 4.839 -13.333 -9.567 1.00 95.25 117 VAL A O 1
ATOM 954 N N . THR A 1 118 ? 4.310 -15.367 -8.774 1.00 93.81 118 THR A N 1
ATOM 955 C CA . THR A 1 118 ? 4.858 -16.139 -9.893 1.00 93.81 118 THR A CA 1
ATOM 956 C C . THR A 1 118 ? 3.771 -16.492 -10.912 1.00 93.81 118 THR A C 1
ATOM 958 O O . THR A 1 118 ? 2.574 -16.403 -10.637 1.00 93.81 118 THR A O 1
ATOM 961 N N . GLY A 1 119 ? 4.180 -16.826 -12.140 1.00 86.81 119 GLY A N 1
ATOM 962 C CA . GLY A 1 119 ? 3.257 -17.365 -13.141 1.00 86.81 119 GLY A CA 1
ATOM 963 C C . GLY A 1 119 ? 2.750 -18.754 -12.746 1.00 86.81 119 GLY A C 1
ATOM 964 O O . GLY A 1 119 ? 3.328 -19.402 -11.872 1.00 86.81 119 GLY A O 1
ATOM 965 N N . ALA A 1 120 ? 1.684 -19.216 -13.404 1.00 81.50 120 ALA A N 1
ATOM 966 C CA . ALA A 1 120 ? 1.227 -20.591 -13.236 1.00 81.50 120 ALA A CA 1
ATOM 967 C C . ALA A 1 120 ? 2.363 -21.573 -13.592 1.00 81.50 120 ALA A C 1
ATOM 969 O O . ALA A 1 120 ? 3.105 -21.300 -14.544 1.00 81.50 120 ALA A O 1
ATOM 970 N N . PRO A 1 121 ? 2.506 -22.693 -12.861 1.00 72.62 121 PRO A N 1
ATOM 971 C CA . PRO A 1 121 ? 3.372 -23.775 -13.303 1.00 72.62 121 PRO A CA 1
ATOM 972 C C . PRO A 1 121 ? 2.901 -24.243 -14.685 1.00 72.62 121 PRO A C 1
ATOM 974 O O . PRO A 1 121 ? 1.702 -24.443 -14.885 1.00 72.62 121 PRO A O 1
ATOM 977 N N . SER A 1 122 ? 3.836 -24.350 -15.629 1.00 61.97 122 SER A N 1
ATOM 978 C CA . SER A 1 122 ? 3.615 -24.950 -16.950 1.00 61.97 122 SER A CA 1
ATOM 979 C C . SER A 1 122 ? 3.429 -26.454 -16.854 1.00 61.97 122 SER A C 1
ATOM 981 O O . SER A 1 122 ? 4.239 -27.057 -16.110 1.00 61.97 122 SER A O 1
#

Solvent-accessible surface area (backbone atoms only — not comparable to full-atom values): 7586 Å² total; per-residue (Å²): 144,69,80,74,57,59,62,53,53,53,51,52,53,53,51,54,57,66,72,61,73,70,79,77,71,50,75,55,54,70,74,54,48,55,58,32,53,80,66,73,41,80,44,63,35,60,49,100,55,89,72,24,36,42,31,35,43,81,44,82,53,94,97,43,80,46,74,50,78,47,80,48,61,83,74,91,55,68,56,48,73,51,74,53,68,52,50,100,55,96,64,95,60,64,64,68,15,49,30,40,40,40,35,37,38,80,89,70,51,74,50,72,52,76,45,78,37,68,69,81,85,128